Protein AF-A0A7S3KRX3-F1 (afdb_monomer_lite)

pLDDT: mean 76.94, std 17.71, range [33.5, 95.19]

Radius of gyration: 17.62 Å; chains: 1; bounding box: 43×35×46 Å

Sequence (125 aa):
LSVVALNTRQTLGFNEGKVVHELQDEIPRVELPQYPGGLFTETLFIQDPRQPSLGMRMYSPTKFLEQYSAIDLDQHKLYTHMRYINGIAEGTEELENQLPLNYHMHLLNSIDFNKGCYLGHELTQ

Organism: Euplotes crassus (NCBI:txid5936)

Structure (mmCIF, N/CA/C/O backbone):
data_AF-A0A7S3KRX3-F1
#
_entry.id   AF-A0A7S3KRX3-F1
#
loop_
_atom_site.group_PDB
_atom_site.id
_atom_site.type_symbol
_atom_site.label_atom_id
_atom_site.label_alt_id
_atom_site.label_comp_id
_atom_site.label_asym_id
_atom_site.label_entity_id
_atom_site.label_seq_id
_atom_site.pdbx_PDB_ins_code
_atom_site.Cartn_x
_atom_site.Cartn_y
_atom_site.Cartn_z
_atom_site.occupancy
_atom_site.B_iso_or_equiv
_atom_site.auth_seq_id
_atom_site.auth_comp_id
_atom_site.auth_asym_id
_atom_site.auth_atom_id
_atom_site.pdbx_PDB_model_num
ATOM 1 N N . LEU A 1 1 ? 16.393 3.550 -3.499 1.00 41.19 1 LEU A N 1
ATOM 2 C CA . LEU A 1 1 ? 15.352 2.542 -3.782 1.00 41.19 1 LEU A CA 1
ATOM 3 C C . LEU A 1 1 ? 14.095 3.316 -4.126 1.00 41.19 1 LEU A C 1
ATOM 5 O O . LEU A 1 1 ? 13.721 4.170 -3.332 1.00 41.19 1 LEU A O 1
ATOM 9 N N . SER A 1 2 ? 13.512 3.082 -5.293 1.00 41.91 2 SER A N 1
ATOM 10 C CA . SER A 1 2 ? 12.315 3.794 -5.735 1.00 41.91 2 SER A CA 1
ATOM 11 C C . SER A 1 2 ? 11.188 2.778 -5.892 1.00 41.91 2 SER A C 1
ATOM 13 O O . SER A 1 2 ? 11.415 1.685 -6.414 1.00 41.91 2 SER A O 1
ATOM 15 N N . VAL A 1 3 ? 10.008 3.113 -5.373 1.00 49.28 3 VAL A N 1
ATOM 16 C CA . VAL A 1 3 ? 8.824 2.245 -5.382 1.00 49.28 3 VAL A CA 1
ATOM 17 C C . VAL A 1 3 ? 7.794 2.881 -6.293 1.00 49.28 3 VAL A C 1
ATOM 19 O O . VAL A 1 3 ? 7.434 4.038 -6.090 1.00 49.28 3 VAL A O 1
ATOM 22 N N . VAL A 1 4 ? 7.318 2.132 -7.281 1.00 56.12 4 VAL A N 1
ATOM 23 C CA . VAL A 1 4 ? 6.261 2.584 -8.189 1.00 56.12 4 VAL A CA 1
ATOM 24 C C . VAL A 1 4 ? 5.105 1.600 -8.111 1.00 56.12 4 VAL A C 1
ATOM 26 O O . VAL A 1 4 ? 5.300 0.388 -8.216 1.00 56.12 4 VAL A O 1
ATOM 29 N N . ALA A 1 5 ? 3.898 2.121 -7.903 1.00 51.72 5 ALA A N 1
ATOM 30 C CA . ALA A 1 5 ? 2.679 1.345 -8.062 1.00 51.72 5 ALA A CA 1
ATOM 31 C C . ALA A 1 5 ? 2.348 1.262 -9.557 1.00 51.72 5 ALA A C 1
ATOM 33 O O . ALA A 1 5 ? 2.166 2.283 -10.219 1.00 51.72 5 ALA A O 1
ATOM 34 N N . LEU A 1 6 ? 2.298 0.045 -10.087 1.00 52.50 6 LEU A N 1
ATOM 35 C CA . LEU A 1 6 ? 1.933 -0.245 -11.463 1.00 52.50 6 LEU A CA 1
ATOM 36 C C . LEU A 1 6 ? 0.492 -0.754 -11.505 1.00 52.50 6 LEU A C 1
ATOM 38 O O . LEU A 1 6 ? 0.169 -1.827 -10.995 1.00 52.50 6 LEU A O 1
ATOM 42 N N . ASN A 1 7 ? -0.393 0.018 -12.127 1.00 47.06 7 ASN A N 1
ATOM 43 C CA . ASN A 1 7 ? -1.779 -0.386 -12.325 1.00 47.06 7 ASN A CA 1
ATOM 44 C C . ASN A 1 7 ? -1.871 -1.424 -13.453 1.00 47.06 7 ASN A C 1
ATOM 46 O O . ASN A 1 7 ? -1.752 -1.070 -14.622 1.00 47.06 7 ASN A O 1
ATOM 50 N N . THR A 1 8 ? -2.165 -2.683 -13.145 1.00 45.38 8 THR A N 1
ATOM 51 C CA . THR A 1 8 ? -2.251 -3.762 -14.147 1.00 45.38 8 THR A CA 1
ATOM 52 C C . THR A 1 8 ? -3.366 -3.589 -15.183 1.00 45.38 8 THR A C 1
ATOM 54 O O . THR A 1 8 ? -3.337 -4.263 -16.206 1.00 45.38 8 THR A O 1
ATOM 57 N N . ARG A 1 9 ? -4.339 -2.687 -14.975 1.00 36.28 9 ARG A N 1
ATOM 58 C CA . ARG A 1 9 ? -5.381 -2.400 -15.976 1.00 36.28 9 ARG A CA 1
ATOM 59 C C . ARG A 1 9 ? -4.999 -1.324 -16.990 1.00 36.28 9 ARG A C 1
ATOM 61 O O . ARG A 1 9 ? -5.604 -1.303 -18.056 1.00 36.28 9 ARG A O 1
ATOM 68 N N . GLN A 1 10 ? -4.054 -0.430 -16.682 1.00 38.12 10 GLN A N 1
ATOM 69 C CA . GLN A 1 10 ? -3.733 0.715 -17.554 1.00 38.12 10 GLN A CA 1
ATOM 70 C C . GLN A 1 10 ? -2.273 1.207 -17.504 1.00 38.12 10 GLN A C 1
ATOM 72 O O . GLN A 1 10 ? -1.963 2.221 -18.130 1.00 38.12 10 GLN A O 1
ATOM 77 N N . THR A 1 11 ? -1.342 0.522 -16.828 1.00 34.00 11 THR A N 1
ATOM 78 C CA . THR A 1 11 ? 0.083 0.848 -17.002 1.00 34.00 11 THR A CA 1
ATOM 79 C C . THR A 1 11 ? 0.549 0.398 -18.380 1.00 34.00 11 THR A C 1
ATOM 81 O O . THR A 1 11 ? 0.852 -0.770 -18.613 1.00 34.00 11 THR A O 1
ATOM 84 N N . LEU A 1 12 ? 0.507 1.370 -19.299 1.00 33.88 12 LEU A N 1
ATOM 85 C CA . LEU A 1 12 ? 1.354 1.538 -20.478 1.00 33.88 12 LEU A CA 1
ATOM 86 C C . LEU A 1 12 ? 2.406 0.421 -20.610 1.00 33.88 12 LEU A C 1
ATOM 88 O O . LEU A 1 12 ? 3.458 0.478 -19.983 1.00 33.88 12 LEU A O 1
ATOM 92 N N . GLY A 1 13 ? 2.091 -0.593 -21.421 1.00 33.50 13 GLY A N 1
ATOM 93 C CA . GLY A 1 13 ? 3.040 -1.622 -21.859 1.00 33.50 13 GLY A CA 1
ATOM 94 C C . GLY A 1 13 ? 2.632 -3.076 -21.613 1.00 33.50 13 GLY A C 1
ATOM 95 O O . GLY A 1 13 ? 3.052 -3.937 -22.380 1.00 33.50 13 GLY A O 1
ATOM 96 N N . PHE A 1 14 ? 1.781 -3.381 -20.630 1.00 38.25 14 PHE A N 1
ATOM 97 C CA . PHE A 1 14 ? 1.384 -4.772 -20.360 1.00 38.25 14 PHE A CA 1
ATOM 98 C C . PHE A 1 14 ? 0.014 -5.092 -20.966 1.00 38.25 14 PHE A C 1
ATOM 100 O O . PHE A 1 14 ? -0.999 -5.165 -20.279 1.00 38.25 14 PHE A O 1
ATOM 107 N N . ASN A 1 15 ? -0.006 -5.290 -22.285 1.00 34.38 15 ASN A N 1
ATOM 108 C CA . ASN A 1 15 ? -1.209 -5.562 -23.083 1.00 34.38 15 ASN A CA 1
ATOM 109 C C . ASN A 1 15 ? -1.910 -6.915 -22.807 1.00 34.38 15 ASN A C 1
ATOM 111 O O . ASN A 1 15 ? -2.861 -7.234 -23.513 1.00 34.38 15 ASN A O 1
ATOM 115 N N . GLU A 1 16 ? -1.493 -7.721 -21.821 1.00 43.97 16 GLU A N 1
ATOM 116 C CA . GLU A 1 16 ? -1.921 -9.136 -21.753 1.00 43.97 16 GLU A CA 1
ATOM 117 C C . GLU A 1 16 ? -2.365 -9.660 -20.377 1.00 43.97 16 GLU A C 1
ATOM 119 O O . GLU A 1 16 ? -2.585 -10.856 -20.230 1.00 43.97 16 GLU A O 1
ATOM 124 N N . GLY A 1 17 ? -2.554 -8.812 -19.359 1.00 49.69 17 GLY A N 1
ATOM 125 C CA . GLY A 1 17 ? -3.071 -9.298 -18.067 1.00 49.69 17 GLY A CA 1
ATOM 126 C C . GLY A 1 17 ? -2.129 -10.275 -17.348 1.00 49.69 17 GLY A C 1
ATOM 127 O O . GLY A 1 17 ? -2.595 -11.189 -16.667 1.00 49.69 17 GLY A O 1
ATOM 128 N N . LYS A 1 18 ? -0.815 -10.073 -17.505 1.00 48.72 18 LYS A N 1
ATOM 129 C CA . LYS A 1 18 ? 0.218 -10.933 -16.923 1.00 48.72 18 LYS A CA 1
ATOM 130 C C . LYS A 1 18 ? 0.149 -10.993 -15.394 1.00 48.72 18 LYS A C 1
ATOM 132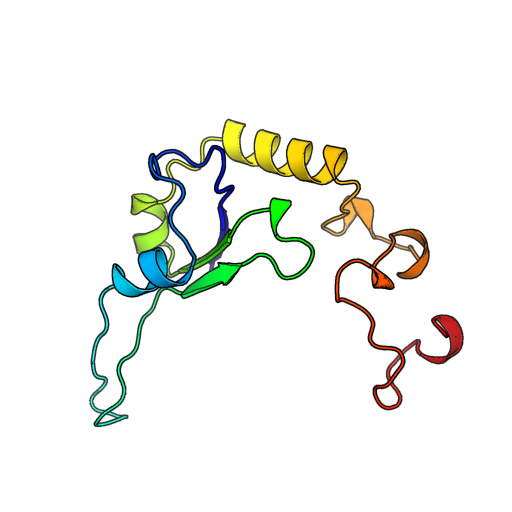 O O . LYS A 1 18 ? -0.081 -9.979 -14.729 1.00 48.72 18 LYS A O 1
ATOM 137 N N . VAL A 1 19 ? 0.379 -12.182 -14.839 1.00 59.81 19 VAL A N 1
ATOM 138 C CA . VAL A 1 19 ? 0.399 -12.454 -13.387 1.00 59.81 19 VAL A CA 1
ATOM 139 C C . VAL A 1 19 ? 1.781 -12.113 -12.799 1.00 59.81 19 VAL A C 1
ATOM 141 O O . VAL A 1 19 ? 2.780 -12.109 -13.510 1.00 59.81 19 VAL A O 1
ATOM 144 N N . VAL A 1 20 ? 1.871 -11.853 -11.486 1.00 64.81 20 VAL A N 1
ATOM 145 C CA . VAL A 1 20 ? 3.119 -11.504 -10.759 1.00 64.81 20 VAL A CA 1
ATOM 146 C C . VAL A 1 20 ? 4.325 -12.357 -11.153 1.00 64.81 20 VAL A C 1
ATOM 148 O O . VAL A 1 20 ? 5.408 -11.826 -11.387 1.00 64.81 20 VAL A O 1
ATOM 151 N N . HIS A 1 21 ? 4.137 -13.677 -11.211 1.00 64.06 21 HIS A N 1
ATOM 152 C CA . HIS A 1 21 ? 5.208 -14.621 -11.517 1.00 64.06 21 HIS A CA 1
ATOM 153 C C . HIS A 1 21 ? 5.772 -14.411 -12.923 1.00 64.06 21 HIS A C 1
ATOM 155 O O . HIS A 1 21 ? 6.986 -14.381 -13.087 1.00 64.06 21 HIS A O 1
ATOM 161 N N . GLU A 1 22 ? 4.905 -14.153 -13.900 1.00 71.38 22 GLU A N 1
ATOM 162 C CA . GLU A 1 22 ? 5.301 -13.935 -15.293 1.00 71.38 22 GLU A CA 1
ATOM 163 C C . GLU A 1 22 ? 6.162 -12.675 -15.426 1.00 71.38 22 GLU A C 1
ATOM 165 O O . GLU A 1 22 ? 7.196 -12.698 -16.086 1.00 71.38 22 GLU A O 1
ATOM 170 N N . LEU A 1 23 ? 5.796 -11.595 -14.726 1.00 71.62 23 LEU A N 1
ATOM 171 C CA . LEU A 1 23 ? 6.597 -10.366 -14.688 1.00 71.62 23 LEU A CA 1
ATOM 172 C C . LEU A 1 23 ? 7.950 -10.582 -14.000 1.00 71.62 23 LEU A C 1
ATOM 174 O O . LEU A 1 23 ? 8.972 -10.060 -14.438 1.00 71.62 23 LEU A O 1
ATOM 178 N N . GLN A 1 24 ? 7.970 -11.351 -12.911 1.00 78.19 24 GLN A N 1
ATOM 179 C CA . GLN A 1 24 ? 9.187 -11.590 -12.137 1.00 78.19 24 GLN A CA 1
ATOM 180 C C . GLN A 1 24 ? 10.189 -12.512 -12.852 1.00 78.19 24 GLN A C 1
ATOM 182 O O . GLN A 1 24 ? 11.389 -12.472 -12.547 1.00 78.19 24 GLN A O 1
ATOM 187 N N . ASP A 1 25 ? 9.717 -13.347 -13.775 1.00 80.12 25 ASP A N 1
ATOM 188 C CA . ASP A 1 25 ? 10.543 -14.254 -14.573 1.00 80.12 25 ASP A CA 1
ATOM 189 C C . ASP A 1 25 ? 11.213 -13.559 -15.769 1.00 80.12 25 ASP A C 1
ATOM 191 O O . ASP A 1 25 ? 12.274 -13.997 -16.208 1.00 80.12 25 ASP A O 1
ATOM 195 N N . GLU A 1 26 ? 10.672 -12.430 -16.236 1.00 76.69 26 GLU A N 1
ATOM 196 C CA . GLU A 1 26 ? 11.288 -11.602 -17.287 1.00 76.69 26 GLU A CA 1
ATOM 197 C C . GLU A 1 26 ? 12.501 -10.797 -16.792 1.00 76.69 26 GLU A C 1
ATOM 199 O O . GLU A 1 26 ? 13.300 -10.302 -17.592 1.00 76.69 26 GLU A O 1
ATOM 204 N N . ILE A 1 27 ? 12.668 -10.660 -15.475 1.00 78.56 27 ILE A N 1
ATOM 205 C CA . ILE A 1 27 ? 13.745 -9.858 -14.902 1.00 78.56 27 ILE A CA 1
ATOM 206 C C . ILE A 1 27 ? 15.069 -10.633 -14.866 1.00 78.56 27 ILE A C 1
ATOM 208 O O . ILE A 1 27 ? 15.118 -11.728 -14.295 1.00 78.56 27 ILE A O 1
ATOM 212 N N . PRO A 1 28 ? 16.171 -10.050 -15.391 1.00 80.50 28 PRO A N 1
ATOM 213 C CA . PRO A 1 28 ? 17.487 -10.670 -15.340 1.00 80.50 28 PRO A CA 1
ATOM 214 C C . PRO A 1 28 ? 17.900 -11.018 -13.911 1.00 80.50 28 PRO A C 1
ATOM 216 O O . PRO A 1 28 ? 17.863 -10.173 -13.013 1.00 80.50 28 PRO A O 1
ATOM 219 N N . ARG A 1 29 ? 18.341 -12.262 -13.718 1.00 84.38 29 ARG A N 1
ATOM 220 C CA . ARG A 1 29 ? 18.885 -12.743 -12.448 1.00 84.38 29 ARG A CA 1
ATOM 221 C C . ARG A 1 29 ? 20.379 -12.982 -12.593 1.00 84.38 29 ARG A C 1
ATOM 223 O O . ARG A 1 29 ? 20.820 -13.589 -13.565 1.00 84.38 29 ARG A O 1
ATOM 230 N N . VAL A 1 30 ? 21.146 -12.494 -11.629 1.00 84.50 30 VAL A N 1
ATOM 231 C CA . VAL A 1 30 ? 22.606 -12.579 -11.606 1.00 84.50 30 VAL A CA 1
ATOM 232 C C . VAL A 1 30 ? 23.032 -13.359 -10.373 1.00 84.50 30 VAL A C 1
ATOM 234 O O . VAL A 1 30 ? 22.508 -13.141 -9.281 1.00 84.50 30 VAL A O 1
ATOM 237 N N . GLU A 1 31 ? 23.985 -14.268 -10.542 1.00 85.50 31 GLU A N 1
ATOM 238 C CA . GLU A 1 31 ? 24.648 -14.918 -9.417 1.00 85.50 31 GLU A CA 1
ATOM 239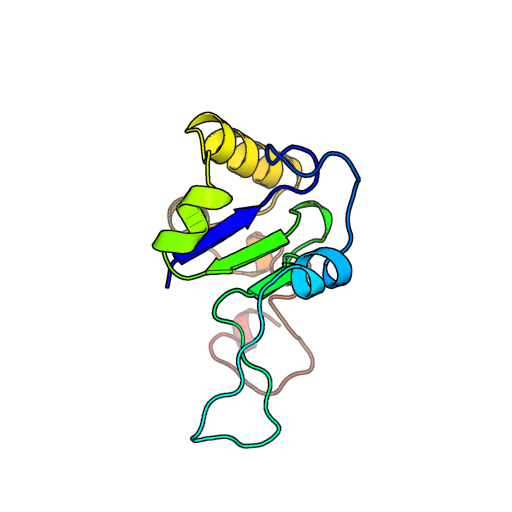 C C . GLU A 1 31 ? 25.724 -13.991 -8.851 1.00 85.50 31 GLU A C 1
ATOM 241 O O . GLU A 1 31 ? 26.572 -13.470 -9.581 1.00 85.50 31 GLU A O 1
ATOM 246 N N . LEU A 1 32 ? 25.676 -13.761 -7.541 1.00 79.88 32 LEU A N 1
ATOM 247 C CA . LEU A 1 32 ? 26.653 -12.923 -6.861 1.00 79.88 32 LEU A CA 1
ATOM 248 C C . LEU A 1 32 ? 27.801 -13.795 -6.335 1.00 79.88 32 LEU A C 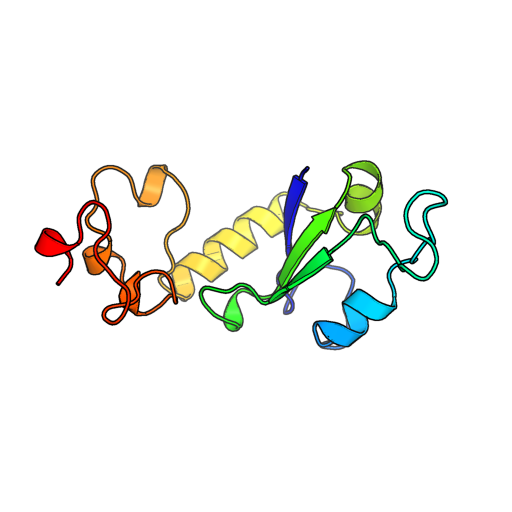1
ATOM 250 O O . LEU A 1 32 ? 27.526 -14.767 -5.631 1.00 79.88 32 LEU A O 1
ATOM 254 N N . PRO A 1 33 ? 29.078 -13.435 -6.576 1.00 82.69 33 PRO A N 1
ATOM 255 C CA . PRO A 1 33 ? 30.224 -14.225 -6.116 1.00 82.69 33 PRO A CA 1
ATOM 256 C C . PRO A 1 33 ? 30.227 -14.494 -4.606 1.00 82.69 33 PRO A C 1
ATOM 258 O O . PRO A 1 33 ? 30.722 -15.525 -4.160 1.00 82.69 33 PRO A O 1
ATOM 261 N N . GLN A 1 34 ? 29.665 -13.575 -3.813 1.00 85.56 34 GLN A N 1
ATOM 262 C CA . GLN A 1 34 ? 29.553 -13.724 -2.362 1.00 85.56 34 GLN A CA 1
ATOM 263 C C . GLN A 1 34 ? 28.472 -14.725 -1.897 1.00 85.56 34 GLN A C 1
ATOM 265 O O . GLN A 1 34 ? 28.454 -15.073 -0.719 1.00 85.56 34 GLN A O 1
ATOM 270 N N . TYR A 1 35 ? 27.584 -15.186 -2.786 1.00 81.81 35 TYR A N 1
ATOM 271 C CA . TYR A 1 35 ? 26.474 -16.099 -2.483 1.00 81.81 35 TYR A CA 1
ATOM 272 C C . TYR A 1 35 ? 26.312 -17.159 -3.592 1.00 81.81 35 TYR A C 1
ATOM 274 O O . TYR A 1 35 ? 25.375 -17.076 -4.394 1.00 81.81 35 TYR A O 1
ATOM 282 N N . PRO A 1 36 ? 27.214 -18.156 -3.654 1.00 79.69 36 PRO A N 1
ATOM 283 C CA . PRO A 1 36 ? 27.172 -19.189 -4.686 1.00 79.69 36 PRO A CA 1
ATOM 284 C C . PRO A 1 36 ? 25.868 -19.997 -4.623 1.00 79.69 36 PRO A C 1
ATOM 286 O O . PRO A 1 36 ? 25.425 -20.401 -3.546 1.00 79.69 36 PRO A O 1
ATOM 289 N N . GLY A 1 37 ? 25.252 -20.221 -5.783 1.00 81.81 37 GLY A N 1
ATOM 290 C CA . GLY A 1 37 ? 23.948 -20.873 -5.941 1.00 81.81 37 GLY A CA 1
ATOM 291 C C . GLY A 1 37 ? 22.734 -19.957 -5.734 1.00 81.81 37 GLY A C 1
ATOM 292 O O . GLY A 1 37 ? 21.601 -20.409 -5.904 1.00 81.81 37 GLY A O 1
ATOM 293 N N . GLY A 1 38 ? 22.938 -18.684 -5.379 1.00 82.62 38 GLY A N 1
ATOM 294 C CA . GLY A 1 38 ? 21.870 -17.696 -5.243 1.00 82.62 38 GLY A CA 1
ATOM 295 C C . GLY A 1 38 ? 21.657 -16.897 -6.528 1.00 82.62 38 GLY A C 1
ATOM 296 O O . GLY A 1 38 ? 22.584 -16.271 -7.034 1.00 82.62 38 GLY A O 1
ATOM 297 N N . LEU A 1 39 ? 20.422 -16.866 -7.033 1.00 80.75 39 LEU A N 1
ATOM 298 C CA . LEU A 1 39 ? 20.016 -15.965 -8.112 1.00 80.75 39 LEU A CA 1
ATOM 299 C C . LEU A 1 39 ? 19.444 -14.675 -7.521 1.00 80.75 39 LEU A C 1
ATOM 301 O O . LEU A 1 39 ? 18.453 -14.712 -6.792 1.00 80.75 39 LEU A O 1
ATOM 305 N N . PHE A 1 40 ? 20.041 -13.536 -7.865 1.00 82.25 40 PHE A N 1
ATOM 306 C CA . PHE A 1 40 ? 19.655 -12.226 -7.347 1.00 82.25 40 PHE A CA 1
ATOM 307 C C . PHE A 1 40 ? 19.102 -11.338 -8.451 1.00 82.25 40 PHE A C 1
ATOM 309 O O . PHE A 1 40 ? 19.586 -11.346 -9.579 1.00 82.25 40 PHE A O 1
ATOM 316 N N . THR A 1 41 ? 18.101 -10.538 -8.105 1.00 84.19 41 THR A N 1
ATOM 317 C CA . THR A 1 41 ? 17.537 -9.507 -8.974 1.00 84.19 41 THR A CA 1
ATOM 318 C C . THR A 1 41 ? 17.572 -8.166 -8.254 1.00 84.19 41 THR A C 1
ATOM 320 O O . THR A 1 41 ? 17.342 -8.095 -7.047 1.00 84.19 41 THR A O 1
ATOM 323 N N . GLU A 1 42 ? 17.844 -7.093 -8.997 1.00 81.00 42 GLU A N 1
ATOM 324 C CA . GLU A 1 42 ? 17.700 -5.728 -8.482 1.00 81.00 42 GLU A CA 1
ATOM 325 C C . GLU A 1 42 ? 16.238 -5.244 -8.551 1.00 81.00 42 GLU A C 1
ATOM 327 O O . GLU A 1 42 ? 15.898 -4.260 -7.900 1.00 81.00 42 GLU A O 1
ATOM 332 N N . THR A 1 43 ? 15.372 -5.928 -9.313 1.00 81.44 43 THR A N 1
ATOM 333 C CA . THR A 1 43 ? 13.956 -5.569 -9.495 1.00 81.44 43 THR A CA 1
ATOM 334 C C . THR A 1 43 ? 13.013 -6.634 -8.943 1.00 81.44 43 THR A C 1
ATOM 336 O O . THR A 1 43 ? 13.138 -7.823 -9.259 1.00 81.44 43 THR A O 1
ATOM 339 N N . LEU A 1 44 ? 12.041 -6.189 -8.149 1.00 84.06 44 LEU A N 1
ATOM 340 C CA . LEU A 1 44 ? 11.021 -7.020 -7.521 1.00 84.06 44 LEU A CA 1
ATOM 341 C C . LEU A 1 44 ? 9.623 -6.500 -7.864 1.00 84.06 44 LEU A C 1
ATOM 343 O O . LEU A 1 44 ? 9.331 -5.325 -7.638 1.00 84.06 44 LEU A O 1
ATOM 347 N N . PHE A 1 45 ? 8.754 -7.398 -8.320 1.00 82.94 45 PHE A N 1
ATOM 348 C CA . PHE A 1 45 ? 7.321 -7.155 -8.462 1.00 82.94 45 PHE A CA 1
ATOM 349 C C . PHE A 1 45 ? 6.555 -7.908 -7.379 1.00 82.94 45 PHE A C 1
ATOM 351 O O . PHE A 1 45 ? 6.746 -9.107 -7.192 1.00 82.94 45 PHE A O 1
ATOM 358 N N . ILE A 1 46 ? 5.648 -7.219 -6.691 1.00 83.75 46 ILE A N 1
ATOM 359 C CA . ILE A 1 46 ? 4.714 -7.835 -5.740 1.00 83.75 46 ILE A CA 1
ATOM 360 C C . ILE A 1 46 ? 3.295 -7.350 -6.007 1.00 83.75 46 ILE A C 1
ATOM 362 O O . ILE A 1 46 ? 3.097 -6.209 -6.416 1.00 83.75 46 ILE A O 1
ATOM 366 N N . GLN A 1 47 ? 2.298 -8.196 -5.762 1.00 84.38 47 GLN A N 1
ATOM 367 C CA . GLN A 1 47 ? 0.908 -7.741 -5.721 1.00 84.38 47 GLN A CA 1
ATOM 368 C C . GLN A 1 47 ? 0.751 -6.699 -4.606 1.00 84.38 47 GLN A C 1
ATOM 370 O O . GLN A 1 47 ? 1.349 -6.860 -3.539 1.00 84.38 47 GLN A O 1
ATOM 375 N N . ASP A 1 48 ? -0.036 -5.639 -4.825 1.00 87.75 48 ASP A N 1
ATOM 376 C CA . ASP A 1 48 ? -0.339 -4.693 -3.749 1.00 87.75 48 ASP A CA 1
ATOM 377 C C . ASP A 1 48 ? -0.997 -5.444 -2.574 1.00 87.75 48 ASP A C 1
ATOM 379 O O . ASP A 1 48 ? -2.036 -6.087 -2.760 1.00 87.75 48 ASP A O 1
ATOM 383 N N . PRO A 1 49 ? -0.404 -5.388 -1.367 1.00 89.62 49 PRO A N 1
ATOM 384 C CA . PRO A 1 49 ? -0.854 -6.199 -0.243 1.00 89.62 49 PRO A CA 1
ATOM 385 C C . PRO A 1 49 ? -2.188 -5.726 0.340 1.00 89.62 49 PRO A C 1
ATOM 387 O O . PRO A 1 49 ? -2.820 -6.481 1.072 1.00 89.62 49 PRO A O 1
ATOM 390 N N . ARG A 1 50 ? -2.632 -4.498 0.045 1.00 91.56 50 ARG A N 1
ATOM 391 C CA . ARG A 1 50 ? -3.886 -3.950 0.581 1.00 91.56 50 ARG A CA 1
ATOM 392 C C . ARG A 1 50 ? -5.087 -4.550 -0.130 1.00 91.56 50 ARG A C 1
ATOM 394 O O . ARG A 1 50 ? -6.040 -4.968 0.514 1.00 91.56 50 ARG A O 1
ATOM 401 N N . GLN A 1 51 ? -5.032 -4.581 -1.462 1.00 85.69 51 GLN A N 1
ATOM 402 C CA . GLN A 1 51 ? -6.086 -5.134 -2.303 1.00 85.69 51 GLN A CA 1
ATOM 403 C C . GLN A 1 51 ? -5.547 -5.455 -3.709 1.00 85.69 51 GLN A C 1
ATOM 405 O O . GLN A 1 51 ? -4.932 -4.586 -4.333 1.00 85.69 51 GLN A O 1
ATOM 410 N N . PRO A 1 52 ? -5.865 -6.631 -4.287 1.00 84.06 52 PRO A N 1
ATOM 411 C CA . PRO A 1 52 ? -5.417 -6.989 -5.635 1.00 84.06 52 PRO A CA 1
ATOM 412 C C . PRO A 1 52 ? -5.855 -6.023 -6.751 1.00 84.06 52 PRO A C 1
ATOM 414 O O . PRO A 1 52 ? -5.183 -5.908 -7.775 1.00 84.06 52 PRO A O 1
ATOM 417 N N . SER A 1 53 ? -6.965 -5.297 -6.569 1.00 81.00 53 SER A N 1
ATOM 418 C CA . SER A 1 53 ? -7.480 -4.335 -7.559 1.00 81.00 53 SER A CA 1
ATOM 419 C C . SER A 1 53 ? -6.555 -3.139 -7.795 1.00 81.00 53 SER A C 1
ATOM 421 O O . SER A 1 53 ? -6.667 -2.488 -8.833 1.00 81.00 53 SER A O 1
ATOM 423 N N . LEU A 1 54 ? -5.647 -2.855 -6.857 1.00 80.50 54 LEU A N 1
ATOM 424 C CA . LEU A 1 54 ? -4.667 -1.780 -6.976 1.00 80.50 54 LEU A CA 1
ATOM 425 C C . LEU A 1 54 ? -3.474 -2.146 -7.868 1.00 80.50 54 LEU A C 1
ATOM 427 O O . LEU A 1 54 ? -2.649 -1.285 -8.166 1.00 80.50 54 LEU A O 1
ATOM 431 N N . GLY A 1 55 ? -3.397 -3.396 -8.329 1.00 79.56 55 GLY A N 1
ATOM 432 C CA . GLY A 1 55 ? -2.336 -3.864 -9.209 1.00 79.56 55 GLY A CA 1
ATOM 433 C C . GLY A 1 55 ? -1.060 -4.223 -8.454 1.00 79.56 55 GLY A C 1
ATOM 434 O O . GLY A 1 55 ? -1.098 -4.808 -7.371 1.00 79.56 55 GLY A O 1
ATOM 435 N N . MET A 1 56 ? 0.076 -3.914 -9.065 1.00 78.81 56 MET A N 1
ATOM 436 C CA . MET A 1 56 ? 1.397 -4.372 -8.656 1.00 78.81 56 MET A CA 1
ATOM 437 C C . MET A 1 56 ? 2.213 -3.242 -8.041 1.00 78.81 56 MET A C 1
ATOM 439 O O . MET A 1 56 ? 2.037 -2.072 -8.360 1.00 78.81 56 MET A O 1
ATOM 443 N N . ARG A 1 57 ? 3.177 -3.589 -7.200 1.00 82.31 57 ARG A N 1
ATOM 444 C CA . ARG A 1 57 ? 4.243 -2.700 -6.744 1.00 82.31 57 ARG A CA 1
ATOM 445 C C . ARG A 1 57 ? 5.557 -3.189 -7.324 1.00 82.31 57 ARG A C 1
ATOM 447 O O . ARG A 1 57 ? 5.867 -4.373 -7.220 1.00 82.31 57 ARG A O 1
ATOM 454 N N . MET A 1 58 ? 6.318 -2.271 -7.905 1.00 81.75 58 MET A N 1
ATOM 455 C CA . MET A 1 58 ? 7.658 -2.523 -8.413 1.00 81.75 58 MET A CA 1
ATOM 456 C C . MET A 1 58 ? 8.686 -1.802 -7.542 1.00 81.75 58 MET A C 1
ATOM 458 O O . MET A 1 58 ? 8.588 -0.595 -7.311 1.00 81.75 58 MET A O 1
ATOM 462 N N . TYR A 1 59 ? 9.691 -2.547 -7.097 1.00 82.62 59 TYR A N 1
ATOM 463 C CA . TYR A 1 59 ? 10.878 -2.043 -6.418 1.00 82.62 59 TYR A CA 1
ATOM 464 C C . TYR A 1 59 ? 12.052 -2.230 -7.363 1.00 82.62 59 TYR A C 1
ATOM 466 O O . TYR A 1 59 ? 12.343 -3.359 -7.738 1.00 82.62 59 TYR A O 1
ATOM 474 N N . SER A 1 60 ? 12.703 -1.144 -7.767 1.00 80.62 60 SER A N 1
ATOM 475 C CA . SER A 1 60 ? 13.775 -1.195 -8.764 1.00 80.62 60 SER A CA 1
ATOM 476 C C . SER A 1 60 ? 14.778 -0.049 -8.565 1.00 80.62 60 SER A C 1
ATOM 478 O O . SER A 1 60 ? 14.407 1.014 -8.044 1.00 80.62 60 SER A O 1
ATOM 480 N N . PRO A 1 61 ? 16.049 -0.200 -8.991 1.00 76.50 61 PRO A N 1
ATOM 481 C CA . PRO A 1 61 ? 16.947 0.922 -9.214 1.00 76.50 61 PRO A CA 1
ATOM 482 C C . PRO A 1 61 ? 16.347 1.918 -10.211 1.00 76.50 61 PRO A C 1
ATOM 484 O O . PRO A 1 61 ? 15.691 1.527 -11.177 1.00 76.50 61 PRO A O 1
ATOM 487 N N . THR A 1 62 ? 16.636 3.206 -10.018 1.00 67.56 62 THR A N 1
ATOM 488 C CA . THR A 1 62 ? 16.085 4.302 -10.831 1.00 67.56 62 THR A CA 1
ATOM 489 C C . THR A 1 62 ? 16.344 4.131 -12.331 1.00 67.56 62 THR A C 1
ATOM 491 O O . THR A 1 62 ? 15.435 4.334 -13.123 1.00 67.56 62 THR A O 1
ATOM 494 N N . LYS A 1 63 ? 17.532 3.646 -12.718 1.00 64.38 63 LYS A N 1
ATOM 495 C CA . LYS A 1 63 ? 17.904 3.371 -14.122 1.00 64.38 63 LYS A CA 1
ATOM 496 C C . LYS A 1 63 ? 16.961 2.389 -14.836 1.00 64.38 63 LYS A C 1
ATOM 498 O O . LYS A 1 63 ? 16.757 2.492 -16.035 1.00 64.38 63 LYS A O 1
ATOM 503 N N . PHE A 1 64 ? 16.415 1.418 -14.101 1.00 63.75 64 PHE A N 1
ATOM 504 C CA . PHE A 1 64 ? 15.502 0.411 -14.644 1.00 63.75 64 PHE A CA 1
ATOM 505 C C . PHE A 1 64 ? 14.067 0.910 -14.635 1.00 63.75 64 PHE A C 1
ATOM 507 O O . PHE A 1 64 ? 13.279 0.477 -15.468 1.00 63.75 64 PHE A O 1
ATOM 514 N N . LEU A 1 65 ? 13.737 1.846 -13.734 1.00 61.81 65 LEU A N 1
ATOM 515 C CA . LEU A 1 65 ? 12.428 2.475 -13.753 1.00 61.81 65 LEU A CA 1
ATOM 516 C C . LEU A 1 65 ? 12.192 3.133 -15.097 1.00 61.81 65 LEU A C 1
ATOM 518 O O . LEU A 1 65 ? 11.165 2.834 -15.666 1.00 61.81 65 LEU A O 1
ATOM 522 N N . GLU A 1 66 ? 13.147 3.878 -15.657 1.00 61.84 66 GLU A N 1
ATOM 523 C CA . GLU A 1 66 ? 12.995 4.584 -16.944 1.00 61.84 66 GLU A CA 1
ATOM 524 C C . GLU A 1 66 ? 12.473 3.701 -18.093 1.00 61.84 66 GLU A C 1
ATOM 526 O O . GLU A 1 66 ? 11.697 4.170 -18.923 1.00 61.84 66 GLU A O 1
ATOM 531 N N . GLN A 1 67 ? 12.819 2.408 -18.105 1.00 62.75 67 GLN A N 1
ATOM 532 C CA . GLN A 1 67 ? 12.339 1.436 -19.094 1.00 62.75 67 GLN A CA 1
ATOM 533 C C . GLN A 1 67 ? 10.852 1.068 -18.919 1.00 62.75 67 GLN A C 1
ATOM 535 O O . GLN A 1 67 ? 10.167 0.778 -19.897 1.00 62.75 67 GLN A O 1
ATOM 540 N N . TYR A 1 68 ? 10.357 1.084 -17.681 1.00 59.03 68 TYR A N 1
ATOM 541 C CA . TYR A 1 68 ? 8.966 0.796 -17.304 1.00 59.03 68 TYR A CA 1
ATOM 542 C C . TYR A 1 68 ? 8.178 2.062 -16.930 1.00 59.03 68 TYR A C 1
ATOM 544 O O . TYR A 1 68 ? 6.975 2.006 -16.684 1.00 59.03 68 TYR A O 1
ATOM 552 N N . SER A 1 69 ? 8.858 3.205 -16.858 1.00 52.84 69 SER A N 1
ATOM 553 C CA . SER A 1 69 ? 8.385 4.463 -16.308 1.00 52.84 69 SER A CA 1
ATOM 554 C C . SER A 1 69 ? 8.343 5.543 -17.374 1.00 52.84 69 SER A C 1
ATOM 556 O O . SER A 1 69 ? 8.809 6.665 -17.167 1.00 52.84 69 SER A O 1
ATOM 558 N N . ALA A 1 70 ? 7.605 5.277 -18.445 1.00 52.75 70 ALA A N 1
ATOM 559 C CA . ALA A 1 70 ? 6.737 6.330 -18.958 1.00 52.75 70 ALA A CA 1
ATOM 560 C C . ALA A 1 70 ? 5.634 6.612 -17.908 1.00 52.75 70 ALA A C 1
ATOM 562 O O . ALA A 1 70 ? 4.447 6.430 -18.170 1.00 52.75 70 ALA A O 1
ATOM 563 N N . ILE A 1 71 ? 6.028 6.981 -16.676 1.00 53.94 71 ILE A N 1
ATOM 564 C CA . ILE A 1 71 ? 5.119 7.478 -15.644 1.00 53.94 71 ILE A CA 1
ATOM 565 C C . ILE A 1 71 ? 4.802 8.892 -16.090 1.00 53.94 71 ILE A C 1
ATOM 567 O O . ILE A 1 71 ? 5.455 9.863 -15.712 1.00 53.94 71 ILE A O 1
ATOM 571 N N . ASP A 1 72 ? 3.834 8.980 -16.987 1.00 56.50 72 ASP A N 1
ATOM 572 C CA . ASP A 1 72 ? 3.186 10.235 -17.295 1.00 56.50 72 ASP A CA 1
ATOM 573 C C . ASP A 1 72 ? 2.539 10.776 -16.004 1.00 56.50 72 ASP A C 1
ATOM 575 O O . ASP A 1 72 ? 2.073 10.004 -15.157 1.00 56.50 72 ASP A O 1
ATOM 579 N N . LEU A 1 73 ? 2.472 12.099 -15.844 1.00 53.66 73 LEU A N 1
ATOM 580 C CA . LEU A 1 73 ? 1.720 12.748 -14.759 1.00 53.66 73 LEU A CA 1
ATOM 581 C C . LEU A 1 73 ? 0.269 12.240 -14.704 1.00 53.66 73 LEU A C 1
ATOM 583 O O . LEU A 1 73 ? -0.332 12.161 -13.628 1.00 53.66 73 LEU A O 1
ATOM 587 N N . ASP A 1 74 ? -0.272 11.848 -15.855 1.00 62.94 74 ASP A N 1
ATOM 588 C CA . ASP A 1 74 ? -1.596 11.252 -15.978 1.00 62.94 74 ASP A CA 1
ATOM 589 C C . ASP A 1 74 ? -1.707 9.878 -15.300 1.00 62.94 74 ASP A C 1
ATOM 591 O O . ASP A 1 74 ? -2.753 9.567 -14.727 1.00 62.94 74 ASP A O 1
ATOM 595 N N . GLN A 1 75 ? -0.630 9.086 -15.235 1.00 65.50 75 GLN A N 1
ATOM 596 C CA . GLN A 1 75 ? -0.645 7.817 -14.502 1.00 65.50 75 GLN A CA 1
ATOM 597 C C . GLN A 1 75 ? -0.716 8.008 -12.989 1.00 65.50 75 GLN A C 1
ATOM 599 O O . GLN A 1 75 ? -1.406 7.245 -12.310 1.00 65.50 75 GLN A O 1
ATOM 604 N N . HIS A 1 76 ? -0.046 9.030 -12.449 1.00 71.94 76 HIS A N 1
ATOM 605 C CA . HIS A 1 76 ? -0.132 9.325 -11.020 1.00 71.94 76 HIS A CA 1
ATOM 606 C C . HIS A 1 76 ? -1.560 9.728 -10.629 1.00 71.94 76 HIS A C 1
ATOM 608 O O . HIS A 1 76 ? -2.116 9.203 -9.664 1.00 71.94 76 HIS A O 1
ATOM 614 N N . LYS A 1 77 ? -2.199 10.593 -11.429 1.00 78.88 77 LYS A N 1
ATOM 615 C CA . LYS A 1 77 ? -3.606 10.972 -11.228 1.00 78.88 77 LYS A CA 1
ATOM 616 C C . LYS A 1 77 ? -4.542 9.774 -11.346 1.00 78.88 77 LYS A C 1
ATOM 618 O O . LYS A 1 77 ? -5.445 9.631 -10.525 1.00 78.88 77 LYS A O 1
ATOM 623 N N . LEU A 1 78 ? -4.317 8.907 -12.332 1.00 78.88 78 LEU A N 1
ATOM 624 C CA . LEU A 1 78 ? -5.104 7.694 -12.521 1.00 78.88 78 LEU A CA 1
ATOM 625 C C . LEU A 1 78 ? -4.986 6.752 -11.319 1.00 78.88 78 LEU A C 1
ATOM 627 O O . LEU A 1 78 ? -5.998 6.249 -10.838 1.00 78.88 78 LEU A O 1
ATOM 631 N N . TYR A 1 79 ? -3.774 6.531 -10.810 1.00 82.00 79 TYR A N 1
ATOM 632 C CA . TYR A 1 79 ? -3.554 5.719 -9.616 1.00 82.00 79 TYR A CA 1
ATOM 633 C C . TYR A 1 79 ? -4.292 6.293 -8.400 1.00 82.00 79 TYR A C 1
ATOM 635 O O . TYR A 1 79 ? -5.030 5.567 -7.732 1.00 82.00 79 TYR A O 1
ATOM 643 N N . THR A 1 80 ? -4.175 7.601 -8.156 1.00 86.56 80 THR A N 1
ATOM 644 C CA . THR A 1 80 ? -4.902 8.279 -7.073 1.00 86.56 80 THR A CA 1
ATOM 645 C C . THR A 1 80 ? -6.418 8.147 -7.240 1.00 86.56 80 THR A C 1
ATOM 647 O O . THR A 1 80 ? -7.117 7.795 -6.293 1.00 86.56 80 THR A O 1
ATOM 650 N N . HIS A 1 81 ? -6.941 8.327 -8.455 1.00 87.19 81 HIS A N 1
ATOM 651 C CA . HIS A 1 81 ? -8.365 8.151 -8.739 1.00 87.19 81 HIS A CA 1
ATOM 652 C C . HIS A 1 81 ? -8.840 6.714 -8.478 1.00 87.19 81 HIS A C 1
ATOM 654 O O . HIS A 1 81 ? -9.884 6.501 -7.861 1.00 87.19 81 HIS A O 1
ATOM 660 N N . MET A 1 82 ? -8.049 5.718 -8.884 1.00 84.06 82 MET A N 1
ATOM 661 C CA . MET A 1 82 ? -8.337 4.309 -8.620 1.00 84.06 82 MET A CA 1
ATOM 662 C C . MET A 1 82 ? -8.370 4.005 -7.122 1.00 84.06 82 MET A C 1
ATOM 664 O O . MET A 1 82 ? -9.286 3.314 -6.671 1.00 84.06 82 MET A O 1
ATOM 668 N N . ARG A 1 83 ? -7.424 4.537 -6.338 1.00 91.50 83 ARG A N 1
ATOM 669 C CA . ARG A 1 83 ? -7.445 4.401 -4.875 1.00 91.50 83 ARG A CA 1
ATOM 670 C C . ARG A 1 83 ? -8.725 4.971 -4.274 1.00 91.50 83 ARG A C 1
ATOM 672 O O . ARG A 1 83 ? -9.365 4.287 -3.480 1.00 91.50 83 ARG A O 1
ATOM 679 N N . TYR A 1 84 ? -9.135 6.166 -4.701 1.00 91.44 84 TYR A N 1
ATOM 680 C CA . TYR A 1 84 ? -10.357 6.806 -4.212 1.00 91.44 84 TYR A CA 1
ATOM 681 C C . TYR A 1 84 ? -11.620 6.015 -4.546 1.00 91.44 84 TYR A C 1
ATOM 683 O O . TYR A 1 84 ? -12.462 5.836 -3.670 1.00 91.44 84 TYR A O 1
ATOM 691 N N . ILE A 1 85 ? -11.733 5.466 -5.759 1.00 90.06 85 ILE A N 1
ATOM 692 C CA . ILE A 1 85 ? -12.860 4.589 -6.122 1.00 90.06 85 ILE A CA 1
ATOM 693 C C . ILE A 1 85 ? -12.906 3.339 -5.232 1.00 90.06 85 ILE A C 1
ATOM 695 O O . ILE A 1 85 ? -13.989 2.876 -4.882 1.00 90.06 85 ILE A O 1
ATOM 699 N N . ASN A 1 86 ? -11.747 2.795 -4.853 1.00 86.88 86 ASN A N 1
ATOM 700 C CA . ASN A 1 86 ? -11.666 1.637 -3.959 1.00 86.88 86 ASN A CA 1
ATOM 701 C C . ASN A 1 86 ? -11.755 2.020 -2.468 1.00 86.88 86 ASN A C 1
ATOM 703 O O . ASN A 1 86 ? -11.720 1.133 -1.621 1.00 86.88 86 ASN A O 1
ATOM 707 N N . GLY A 1 87 ? -11.866 3.310 -2.126 1.00 91.44 87 GLY A N 1
ATOM 708 C CA . GLY A 1 87 ? -11.906 3.776 -0.737 1.00 91.44 87 GLY A CA 1
ATOM 709 C C . GLY A 1 87 ? -10.605 3.527 0.037 1.00 91.44 87 GLY A C 1
ATOM 710 O O . GLY A 1 87 ? -10.646 3.331 1.249 1.00 91.44 87 GLY A O 1
ATOM 711 N N . ILE A 1 88 ? -9.459 3.498 -0.653 1.00 93.44 88 ILE A N 1
ATOM 712 C CA . ILE A 1 88 ? -8.155 3.184 -0.057 1.00 93.44 88 ILE A CA 1
ATOM 713 C C . ILE A 1 88 ? -7.347 4.457 0.158 1.00 93.44 88 ILE A C 1
ATOM 715 O O . ILE A 1 88 ? -6.873 5.077 -0.799 1.00 93.44 88 ILE A O 1
ATOM 719 N N . ALA A 1 89 ? -7.124 4.791 1.426 1.00 94.31 89 ALA A N 1
ATOM 720 C CA . ALA A 1 89 ? -6.287 5.922 1.788 1.00 94.31 89 ALA A CA 1
ATOM 721 C C . ALA A 1 89 ? -4.782 5.619 1.663 1.00 94.31 89 ALA A C 1
ATOM 723 O O . ALA A 1 89 ? -4.332 4.488 1.877 1.00 94.31 89 ALA A O 1
ATOM 724 N N . GLU A 1 90 ? -3.990 6.630 1.312 1.00 93.31 90 GLU A N 1
ATOM 725 C CA . GLU A 1 90 ? -2.531 6.561 1.224 1.00 93.31 90 GLU A CA 1
ATOM 726 C C . GLU A 1 90 ? -1.879 7.914 1.524 1.00 93.31 90 GLU A C 1
ATOM 728 O O . GLU A 1 90 ? -2.315 8.956 1.048 1.00 93.31 90 GLU A O 1
ATOM 733 N N . GLY A 1 91 ? -0.762 7.875 2.251 1.00 91.62 91 GLY A N 1
ATOM 734 C CA . GLY A 1 91 ? 0.052 9.057 2.516 1.00 91.62 91 GLY A CA 1
ATOM 735 C C . GLY A 1 91 ? -0.445 9.902 3.687 1.00 91.62 91 GLY A C 1
ATOM 736 O O . GLY A 1 91 ? -1.508 9.671 4.260 1.00 91.62 91 GLY A O 1
ATOM 737 N N . THR A 1 92 ? 0.383 10.871 4.071 1.00 94.38 92 THR A N 1
ATOM 738 C CA . THR A 1 92 ? 0.153 11.706 5.256 1.00 94.38 92 THR A CA 1
ATOM 739 C C . THR A 1 92 ? -1.094 12.569 5.116 1.00 94.38 92 THR A C 1
ATOM 741 O O . THR A 1 92 ? -1.880 12.625 6.050 1.00 94.38 92 THR A O 1
ATOM 744 N N . GLU A 1 93 ? -1.323 13.173 3.947 1.00 93.88 93 GLU A N 1
ATOM 745 C CA . GLU A 1 93 ? -2.463 14.076 3.714 1.00 93.88 93 GLU A CA 1
ATOM 746 C C . GLU A 1 93 ? -3.821 13.423 4.014 1.00 93.88 93 GLU A C 1
ATOM 748 O O . GLU A 1 93 ? -4.754 14.095 4.446 1.00 93.88 93 GLU A O 1
ATOM 753 N N . GLU A 1 94 ? -3.926 12.109 3.807 1.00 94.19 94 GLU A N 1
ATOM 754 C CA . GLU A 1 94 ? -5.168 11.356 3.981 1.00 94.19 94 GLU A CA 1
ATOM 755 C C . GLU A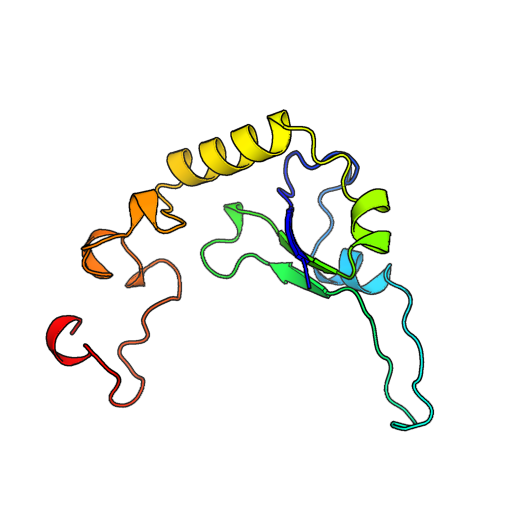 1 94 ? -5.274 10.691 5.369 1.00 94.19 94 GLU A C 1
ATOM 757 O O . GLU A 1 94 ? -6.383 10.415 5.826 1.00 94.19 94 GLU A O 1
ATOM 762 N N . LEU A 1 95 ? -4.142 10.418 6.035 1.00 94.88 95 LEU A N 1
ATOM 763 C CA . LEU A 1 95 ? -4.060 9.563 7.232 1.00 94.88 95 LEU A CA 1
ATOM 764 C C . LEU A 1 95 ? -3.597 10.282 8.508 1.00 94.88 95 LEU A C 1
ATOM 766 O O . LEU A 1 95 ? -3.624 9.690 9.589 1.00 94.88 95 LEU A O 1
ATOM 770 N N . GLU A 1 96 ? -3.150 11.533 8.419 1.00 95.19 96 GLU A N 1
ATOM 771 C CA . GLU A 1 96 ? -2.656 12.274 9.578 1.00 95.19 96 GLU A CA 1
ATOM 772 C C . GLU A 1 96 ? -3.744 12.447 10.655 1.00 95.19 96 GLU A C 1
ATOM 774 O O . GLU A 1 96 ? -4.879 12.839 10.375 1.00 95.19 96 GLU A O 1
ATOM 779 N N . ASN A 1 97 ? -3.379 12.177 11.914 1.00 93.25 97 ASN A N 1
ATOM 780 C CA . ASN A 1 97 ? -4.258 12.262 13.088 1.00 93.25 97 ASN A CA 1
ATOM 781 C C . ASN A 1 97 ? -5.496 11.343 13.036 1.00 93.25 97 ASN A C 1
ATOM 783 O O . ASN A 1 97 ? -6.488 11.604 13.716 1.00 93.25 97 ASN A O 1
ATOM 787 N N . GLN A 1 98 ? -5.441 10.258 12.259 1.00 93.75 98 GLN A N 1
ATOM 788 C CA . GLN A 1 98 ? -6.541 9.306 12.120 1.00 93.75 98 GLN A CA 1
ATOM 789 C C . GLN A 1 98 ? -6.300 8.009 12.888 1.00 93.75 98 GLN A C 1
ATOM 791 O O . GLN A 1 98 ? -5.169 7.544 13.036 1.00 93.75 98 GLN A O 1
ATOM 796 N N . LEU A 1 99 ? -7.389 7.385 13.343 1.00 93.44 99 LEU A N 1
ATOM 797 C CA . LEU A 1 99 ? -7.336 6.029 13.883 1.00 93.44 99 LEU A CA 1
ATOM 798 C C . LEU A 1 99 ? -7.312 5.009 12.734 1.00 93.44 99 LEU A C 1
ATOM 800 O O . LEU A 1 99 ? -8.140 5.120 11.825 1.00 93.44 99 LEU A O 1
ATOM 804 N N . PRO A 1 100 ? -6.456 3.969 12.791 1.00 92.88 100 PRO A N 1
ATOM 805 C CA . PRO A 1 100 ? -6.389 2.932 11.757 1.00 92.88 100 PRO A CA 1
ATOM 806 C C . PRO A 1 100 ? -7.746 2.303 11.399 1.00 92.88 100 PRO A C 1
ATOM 808 O O . PRO A 1 100 ? -8.022 2.008 10.234 1.00 92.88 100 PRO A O 1
ATOM 811 N N . LEU A 1 101 ? -8.629 2.122 12.388 1.00 93.88 101 LEU A N 1
ATOM 812 C CA . LEU A 1 101 ? -9.954 1.536 12.175 1.00 93.88 101 LEU A CA 1
ATOM 813 C C . LEU A 1 101 ? -10.916 2.456 11.406 1.00 93.88 101 LEU A C 1
ATOM 815 O O . LEU A 1 101 ? -11.729 1.94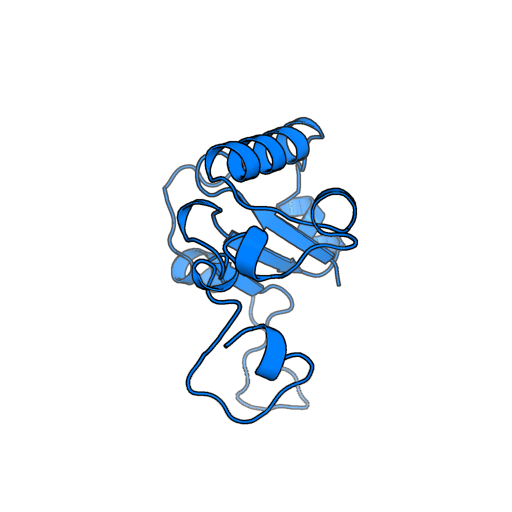0 10.642 1.00 93.88 101 LEU A O 1
ATOM 819 N N . ASN A 1 102 ? -10.775 3.784 11.512 1.00 93.88 102 ASN A N 1
ATOM 820 C CA . ASN A 1 102 ? -11.607 4.747 10.772 1.00 93.88 102 ASN A CA 1
ATOM 821 C C . ASN A 1 102 ? -11.352 4.704 9.256 1.00 93.88 102 ASN A C 1
ATOM 823 O O . ASN A 1 102 ? -12.180 5.166 8.479 1.00 93.88 102 ASN A O 1
ATOM 827 N N . TYR A 1 103 ? -10.215 4.138 8.842 1.00 93.94 103 TYR A N 1
ATOM 828 C CA . TYR A 1 103 ? -9.785 4.025 7.447 1.00 93.94 103 TYR A CA 1
ATOM 829 C C . TYR A 1 103 ? -9.731 2.573 6.972 1.00 93.94 103 TYR A C 1
ATOM 831 O O . TYR A 1 103 ? -9.018 2.239 6.028 1.00 93.94 103 TYR A O 1
ATOM 839 N N . HIS A 1 104 ? -10.477 1.691 7.643 1.00 93.44 104 HIS A N 1
ATOM 840 C CA . HIS A 1 104 ? -10.620 0.288 7.264 1.00 93.44 104 HIS A CA 1
ATOM 841 C C . HIS A 1 104 ? -9.289 -0.478 7.154 1.00 93.44 104 HIS A C 1
ATOM 843 O O . HIS A 1 104 ? -9.207 -1.471 6.436 1.00 93.44 104 HIS A O 1
ATOM 849 N N . MET A 1 105 ? -8.241 -0.081 7.889 1.00 93.62 105 MET A N 1
ATOM 850 C CA . MET A 1 105 ? -6.922 -0.734 7.803 1.00 93.62 105 MET A CA 1
ATOM 851 C C . MET A 1 105 ? -6.959 -2.228 8.174 1.00 93.62 105 MET A C 1
ATOM 853 O O . MET A 1 105 ? -6.156 -3.018 7.678 1.00 93.62 105 MET A O 1
ATOM 857 N N . HIS A 1 106 ? -7.933 -2.640 8.987 1.00 93.81 106 HIS A N 1
ATOM 858 C CA . HIS A 1 106 ? -8.205 -4.045 9.298 1.00 93.81 106 HIS A CA 1
ATOM 859 C C . HIS A 1 106 ? -8.701 -4.859 8.087 1.00 93.81 106 HIS A C 1
ATOM 861 O O . HIS A 1 106 ? -8.486 -6.064 8.045 1.00 93.81 106 HIS A O 1
ATOM 867 N N . LEU A 1 107 ? -9.312 -4.218 7.084 1.00 94.50 107 LEU A N 1
ATOM 868 C CA . LEU A 1 107 ? -9.724 -4.851 5.823 1.00 94.50 107 LEU A CA 1
ATOM 869 C C . LEU A 1 107 ? -8.608 -4.851 4.768 1.00 94.50 107 LEU A C 1
ATOM 871 O O . LEU A 1 107 ? -8.693 -5.581 3.786 1.00 94.50 107 LEU A O 1
ATOM 875 N N . LEU A 1 108 ? -7.562 -4.045 4.969 1.00 94.44 108 LEU A N 1
ATOM 876 C CA . LEU A 1 108 ? -6.452 -3.849 4.030 1.00 94.44 108 LEU A CA 1
ATOM 877 C C . LEU A 1 108 ? -5.184 -4.600 4.464 1.00 94.44 108 LEU A C 1
ATOM 879 O O . LEU A 1 108 ? -4.071 -4.113 4.258 1.00 94.44 108 LEU A O 1
ATOM 883 N N . ASN A 1 109 ? -5.343 -5.748 5.132 1.00 93.81 109 ASN A N 1
ATOM 884 C CA . ASN A 1 109 ? -4.248 -6.595 5.627 1.00 93.81 109 ASN A CA 1
ATOM 885 C C . ASN A 1 109 ? -3.211 -5.855 6.502 1.00 93.81 109 ASN A C 1
ATOM 887 O O . ASN A 1 109 ? -2.051 -6.259 6.567 1.00 93.81 109 ASN A O 1
ATOM 891 N N . SER A 1 110 ? -3.597 -4.753 7.157 1.00 93.38 110 SER A N 1
ATOM 892 C CA . SER A 1 110 ? -2.667 -3.904 7.922 1.00 93.38 110 SER A CA 1
ATOM 893 C C . SER A 1 110 ? -2.725 -4.148 9.436 1.00 93.38 110 SER A C 1
ATOM 895 O O . SER A 1 110 ? -1.793 -3.788 10.156 1.00 93.38 110 SER A O 1
ATOM 897 N N . ILE A 1 111 ? -3.799 -4.771 9.931 1.00 94.12 111 ILE A N 1
ATOM 898 C CA . ILE A 1 111 ? -3.988 -5.117 11.346 1.00 94.12 111 ILE A CA 1
ATOM 899 C C . ILE A 1 111 ? -4.230 -6.620 11.450 1.00 94.12 111 ILE A C 1
ATOM 901 O O . ILE A 1 111 ? -5.047 -7.174 10.721 1.00 94.12 111 ILE A O 1
ATOM 905 N N . ASP A 1 112 ? -3.523 -7.257 12.376 1.00 93.94 112 ASP A N 1
ATOM 906 C CA . ASP A 1 112 ? -3.740 -8.648 12.756 1.00 93.94 112 ASP A CA 1
ATOM 907 C C . ASP A 1 112 ? -4.165 -8.657 14.226 1.00 93.94 112 ASP A C 1
ATOM 909 O O . ASP A 1 112 ? -3.432 -8.158 15.079 1.00 93.94 112 ASP A O 1
ATOM 913 N N . PHE A 1 113 ? -5.360 -9.178 14.505 1.00 93.19 113 PHE A N 1
ATOM 914 C CA . PHE A 1 113 ? -5.926 -9.254 15.855 1.00 93.19 113 PHE A CA 1
ATOM 915 C C . PHE A 1 113 ? -5.399 -10.451 16.659 1.00 93.19 113 PHE A C 1
ATOM 917 O O . PHE A 1 113 ? -5.632 -10.526 17.864 1.00 93.19 113 PHE A O 1
ATOM 924 N N . ASN A 1 114 ? -4.693 -11.381 16.005 1.00 94.00 114 ASN A N 1
ATOM 925 C CA . ASN A 1 114 ? -4.197 -12.621 16.602 1.00 94.00 114 ASN A CA 1
ATOM 926 C C . ASN A 1 114 ? -2.684 -12.605 16.872 1.00 94.00 114 ASN A C 1
ATOM 928 O O . ASN A 1 114 ? -2.149 -13.581 17.403 1.00 94.00 114 ASN A O 1
ATOM 932 N N . LYS A 1 115 ? -1.975 -11.525 16.519 1.00 93.38 115 LYS A N 1
ATOM 933 C CA . LYS A 1 115 ? -0.560 -11.354 16.880 1.00 93.38 115 LYS A CA 1
ATOM 934 C C . LYS A 1 115 ? -0.407 -10.888 18.334 1.00 93.38 115 LYS A C 1
ATOM 936 O O . LYS A 1 115 ? -1.359 -10.452 18.977 1.00 93.38 115 LYS A O 1
ATOM 941 N N . GLY A 1 116 ? 0.815 -10.988 18.856 1.00 93.69 116 GLY A N 1
ATOM 942 C CA . GLY A 1 116 ? 1.154 -10.485 20.191 1.00 93.69 116 GLY A CA 1
ATOM 943 C C . GLY A 1 116 ? 1.052 -8.958 20.312 1.00 93.69 116 GLY A C 1
ATOM 944 O O . GLY A 1 116 ? 0.790 -8.257 19.336 1.00 93.69 116 GLY A O 1
ATOM 945 N N . CYS A 1 117 ? 1.303 -8.441 21.516 1.00 93.38 117 CYS A N 1
ATOM 946 C CA . CYS A 1 117 ? 1.148 -7.020 21.831 1.00 93.38 117 CYS A CA 1
ATOM 947 C C . CYS A 1 117 ? 2.008 -6.111 20.933 1.00 93.38 117 CYS A C 1
ATOM 949 O O . CYS A 1 117 ? 3.202 -6.354 20.739 1.00 93.38 117 CYS A O 1
ATOM 951 N N . TYR A 1 118 ? 1.411 -5.023 20.442 1.00 94.25 118 TYR A N 1
ATOM 952 C CA . TYR A 1 118 ? 2.081 -3.966 19.680 1.00 94.25 118 TYR A CA 1
ATOM 953 C C . TYR A 1 118 ? 1.632 -2.574 20.152 1.00 94.25 118 TYR A C 1
ATOM 955 O O . TYR A 1 118 ? 0.671 -2.432 20.902 1.00 94.25 118 TYR A O 1
ATOM 963 N N . LEU A 1 119 ? 2.337 -1.520 19.738 1.00 93.94 119 LEU A N 1
ATOM 964 C CA . LEU A 1 119 ? 1.978 -0.153 20.130 1.00 93.94 119 LEU A CA 1
ATOM 965 C C . LEU A 1 119 ? 0.591 0.234 19.598 1.00 93.94 119 LEU A C 1
A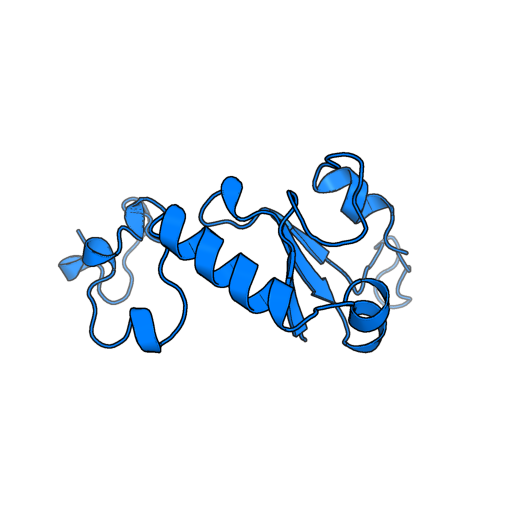TOM 967 O O . LEU A 1 119 ? 0.341 0.147 18.398 1.00 93.94 119 LEU A O 1
ATOM 971 N N . GLY A 1 120 ? -0.287 0.697 20.491 1.00 91.56 120 GLY A N 1
ATOM 972 C CA . GLY A 1 120 ? -1.664 1.076 20.151 1.00 91.56 120 GLY A CA 1
ATOM 973 C C . GLY A 1 120 ? -2.636 -0.104 20.039 1.00 91.56 120 GLY A C 1
ATOM 974 O O . GLY A 1 120 ? -3.768 0.089 19.595 1.00 91.56 120 GLY A O 1
ATOM 975 N N . HIS A 1 121 ? -2.223 -1.309 20.440 1.00 91.38 121 HIS A N 1
ATOM 976 C CA . HIS A 1 121 ? -3.046 -2.522 20.425 1.00 91.38 121 HIS A CA 1
ATOM 977 C C . HIS A 1 121 ? -4.345 -2.350 21.212 1.00 91.38 121 HIS A C 1
ATOM 979 O O . HIS A 1 121 ? -5.417 -2.614 20.683 1.00 91.38 121 HIS A O 1
ATOM 985 N N . GLU A 1 122 ? -4.275 -1.850 22.443 1.00 91.12 122 GLU A N 1
ATOM 986 C CA . GLU A 1 122 ? -5.433 -1.723 23.337 1.00 91.12 122 GLU A CA 1
ATOM 987 C C . GLU A 1 122 ? -6.497 -0.762 22.793 1.00 91.12 122 GLU A C 1
ATOM 989 O O . GLU A 1 122 ? -7.676 -0.916 23.088 1.00 91.12 122 GLU A O 1
ATOM 994 N N . LEU A 1 123 ? -6.087 0.223 21.987 1.00 89.25 123 LEU A N 1
ATOM 995 C CA . LEU A 1 123 ? -6.995 1.163 21.323 1.00 89.25 123 LEU A CA 1
ATOM 996 C C . LEU A 1 123 ? -7.601 0.586 20.034 1.00 89.25 123 LEU A C 1
ATOM 998 O O . LEU A 1 123 ? -8.607 1.096 19.549 1.00 89.25 123 LEU A O 1
ATOM 1002 N N . THR A 1 124 ? -6.957 -0.423 19.442 1.00 84.56 124 THR A N 1
ATOM 1003 C CA . THR A 1 124 ? -7.331 -0.997 18.140 1.00 84.56 124 THR A CA 1
ATOM 1004 C C . THR A 1 124 ? -8.047 -2.344 18.239 1.00 84.56 124 THR A C 1
ATOM 1006 O O . THR A 1 124 ? -8.446 -2.859 17.196 1.00 84.56 124 THR A O 1
ATOM 1009 N N . GLN A 1 125 ? -8.219 -2.895 19.447 1.00 71.19 125 GLN A N 1
ATOM 1010 C CA . GLN A 1 125 ? -8.984 -4.119 19.723 1.00 71.19 125 GLN A CA 1
ATOM 1011 C C . GLN A 1 125 ? -10.490 -3.898 19.861 1.00 71.19 125 GLN A C 1
ATOM 1013 O O . GLN A 1 125 ? -10.905 -2.808 20.315 1.00 71.19 125 GLN A O 1
#

Foldseek 3Di:
DDKDQAQLVDQDDNPDSDDQVRVVVPFQWDDDPVHPPDTDGQKHKDQQQQDNNLPIMIHHDPVVCVVSPPVPVVVVVVSVVSCVVVLHDDDCVRPPPDDCVVSVVVNRPNDDLPDDDDPCNVVVD

InterPro domains:
  IPR045179 YgfZ/GcvT [PTHR22602] (42-124)

Secondary structure (DSSP, 8-state):
-EEEEE-TTTSTT-TT---HHHHHHSS--EE-TTSTT-EE-S-EEEE-SS-GGG-EEEEE-HHHHHHH----HHHHHHHHHHHHHTT---SHHHHTT--GGGGTTTTTT---SSS---TTHHHH-